Protein AF-A0A833EF39-F1 (afdb_monomer_lite)

Foldseek 3Di:
DDPPPPFDKDWDALVVLLVLLVVVLVVLVVLLVVLVVQLVPDDPVSVVVSVVSNVVSVVVNVVSVVVNVVCVVCVQQWTWIATPVRDIDIDGHGNPRVVVVVVVVVVVVVVVD

Sequence (113 aa):
MMMEHYEYYKIIEYEEFKKIIKERIETHKKLYNFYKELSENSNEATKKYAQEKMKEILELIAYDKFLLKEAELVKDEVIFLLDGTGAPGMIRTGKTLKKQIEEKIKENKKMYI

Secondary structure (DSSP, 8-state):
--------PEEE-HHHHHHHHHHHHHHHHHHHHHHHHHHHSS-HHHHHHHHHHHHHHHHHHHHHHHHHHHHHHHTTTEEEEE-TT--EEEEE-HHHHHHHHHHHHHHHHHTT-

Structure (mmCIF, N/CA/C/O backbone):
data_AF-A0A833EF39-F1
#
_entry.id   AF-A0A833EF39-F1
#
loop_
_atom_site.group_PDB
_atom_site.id
_atom_site.type_symbol
_atom_site.label_atom_id
_atom_site.label_alt_id
_atom_site.label_comp_id
_atom_site.label_asym_id
_atom_site.label_entity_id
_atom_site.label_seq_id
_atom_site.pdbx_PDB_ins_code
_atom_site.Cartn_x
_atom_site.Cartn_y
_atom_site.Cartn_z
_atom_site.occupancy
_atom_site.B_iso_or_equiv
_atom_site.auth_seq_id
_atom_site.auth_comp_id
_atom_site.auth_asym_id
_atom_site.auth_atom_id
_atom_site.pdbx_PDB_model_num
ATOM 1 N N . MET A 1 1 ? 19.977 -28.877 8.343 1.00 36.41 1 MET A N 1
ATOM 2 C CA . MET A 1 1 ? 19.797 -28.707 6.888 1.00 36.41 1 MET A CA 1
ATOM 3 C C . MET A 1 1 ? 19.217 -27.313 6.687 1.00 36.41 1 MET A C 1
ATOM 5 O O . MET A 1 1 ? 18.062 -27.102 7.029 1.00 36.41 1 MET A O 1
ATOM 9 N N . MET A 1 2 ? 20.056 -26.332 6.340 1.00 31.55 2 MET A N 1
ATOM 10 C CA . MET A 1 2 ? 19.640 -24.929 6.202 1.00 31.55 2 MET A CA 1
ATOM 11 C C . MET A 1 2 ? 18.939 -24.762 4.852 1.00 31.55 2 MET A C 1
ATOM 13 O O . MET A 1 2 ? 19.549 -25.028 3.823 1.00 31.55 2 MET A O 1
ATOM 17 N N . MET A 1 3 ? 17.659 -24.386 4.852 1.00 36.41 3 MET A N 1
ATOM 18 C CA . MET A 1 3 ? 16.966 -23.993 3.623 1.00 36.41 3 MET A CA 1
ATOM 19 C C . MET A 1 3 ? 17.479 -22.616 3.207 1.00 36.41 3 MET A C 1
ATOM 21 O O . MET A 1 3 ? 17.138 -21.620 3.843 1.00 36.41 3 MET A O 1
ATOM 25 N N . GLU A 1 4 ? 18.292 -22.564 2.155 1.00 40.81 4 GLU A N 1
ATOM 26 C CA . GLU A 1 4 ? 18.639 -21.329 1.452 1.00 40.81 4 GLU A CA 1
ATOM 27 C C . GLU A 1 4 ? 17.339 -20.637 1.006 1.00 40.81 4 GLU A C 1
ATOM 29 O O . GLU A 1 4 ? 16.654 -21.091 0.090 1.00 40.81 4 GLU A O 1
ATOM 34 N N . HIS A 1 5 ? 16.945 -19.570 1.704 1.00 41.25 5 HIS A N 1
ATOM 35 C CA . HIS A 1 5 ? 15.861 -18.695 1.270 1.00 41.25 5 HIS A CA 1
ATOM 36 C C . HIS A 1 5 ? 16.406 -17.845 0.125 1.00 41.25 5 HIS A C 1
ATOM 38 O O . HIS A 1 5 ? 16.915 -16.750 0.342 1.00 41.25 5 HIS A O 1
ATOM 44 N N . TYR A 1 6 ? 16.352 -18.364 -1.098 1.00 46.66 6 TYR A N 1
ATOM 45 C CA . TYR A 1 6 ? 16.485 -17.510 -2.271 1.00 46.66 6 TYR A CA 1
ATOM 46 C C . TYR A 1 6 ? 15.318 -16.517 -2.221 1.00 46.66 6 TYR A C 1
ATOM 48 O O . TYR A 1 6 ? 14.161 -16.897 -2.407 1.00 46.66 6 TYR A O 1
ATOM 56 N N . GLU A 1 7 ? 15.611 -15.258 -1.894 1.00 56.03 7 GLU A N 1
ATOM 57 C CA . GLU A 1 7 ? 14.671 -14.143 -2.001 1.00 56.03 7 GLU A CA 1
ATOM 58 C C . GLU A 1 7 ? 14.307 -13.967 -3.481 1.00 56.03 7 GLU A C 1
ATOM 60 O O . GLU A 1 7 ? 14.954 -13.238 -4.233 1.00 56.03 7 GLU A O 1
ATOM 65 N N . TYR A 1 8 ? 13.303 -14.711 -3.943 1.00 70.69 8 TYR A N 1
ATOM 66 C CA . TYR A 1 8 ? 12.832 -14.604 -5.314 1.00 70.69 8 TYR A CA 1
ATOM 67 C C . TYR A 1 8 ? 12.027 -13.318 -5.461 1.00 70.69 8 TYR A C 1
ATOM 69 O O . TYR A 1 8 ? 10.878 -13.235 -5.033 1.00 70.69 8 TYR A O 1
ATOM 77 N N . TYR A 1 9 ? 12.629 -12.323 -6.108 1.00 81.44 9 TYR A N 1
ATOM 78 C CA . TYR A 1 9 ? 11.890 -11.179 -6.618 1.00 81.44 9 TYR A CA 1
ATOM 79 C C . TYR A 1 9 ? 11.170 -11.574 -7.911 1.00 81.44 9 TYR A C 1
ATOM 81 O O . TYR A 1 9 ? 11.799 -11.992 -8.886 1.00 81.44 9 TYR A O 1
ATOM 89 N N . LYS A 1 10 ? 9.846 -11.422 -7.947 1.00 87.69 10 LYS A N 1
ATOM 90 C CA . LYS A 1 10 ? 9.042 -11.587 -9.163 1.00 87.69 10 LYS A CA 1
ATOM 91 C C . LYS A 1 10 ? 8.877 -10.232 -9.842 1.00 87.69 10 LYS A C 1
ATOM 93 O O . LYS A 1 10 ? 8.278 -9.335 -9.259 1.00 87.69 10 LYS A O 1
ATOM 98 N N . ILE A 1 11 ? 9.342 -10.100 -11.085 1.00 89.94 11 ILE A N 1
ATOM 99 C CA . ILE A 1 11 ? 9.027 -8.932 -11.921 1.00 89.94 11 ILE A CA 1
ATOM 100 C C . ILE A 1 11 ? 7.547 -8.971 -12.301 1.00 89.94 11 ILE A C 1
ATOM 102 O O . ILE A 1 11 ? 7.058 -9.986 -12.803 1.00 89.94 11 ILE A O 1
ATOM 106 N N . ILE A 1 12 ? 6.850 -7.866 -12.053 1.00 91.38 12 ILE A N 1
ATOM 107 C CA . ILE A 1 12 ? 5.424 -7.702 -12.329 1.00 91.38 12 ILE A CA 1
ATOM 108 C C . ILE A 1 12 ? 5.168 -6.467 -13.190 1.00 91.38 12 ILE A C 1
ATOM 110 O O . ILE A 1 12 ? 6.002 -5.570 -13.299 1.00 91.38 12 ILE A O 1
ATOM 114 N N . GLU A 1 13 ? 3.995 -6.428 -13.810 1.00 93.56 13 GLU A N 1
ATOM 115 C CA . GLU A 1 13 ? 3.555 -5.282 -14.603 1.00 93.56 13 GLU A CA 1
ATOM 116 C C . GLU A 1 13 ? 2.983 -4.173 -13.710 1.00 93.56 13 GLU A C 1
ATOM 118 O O . GLU A 1 13 ? 2.496 -4.428 -12.604 1.00 93.56 13 GLU A O 1
ATOM 123 N N . TYR A 1 14 ? 2.969 -2.936 -14.218 1.00 94.44 14 TYR A N 1
ATOM 124 C CA . TYR A 1 14 ? 2.431 -1.777 -13.491 1.00 94.44 14 TYR A CA 1
ATOM 125 C C . TYR A 1 14 ? 0.987 -1.991 -13.002 1.00 94.44 14 TYR A C 1
ATOM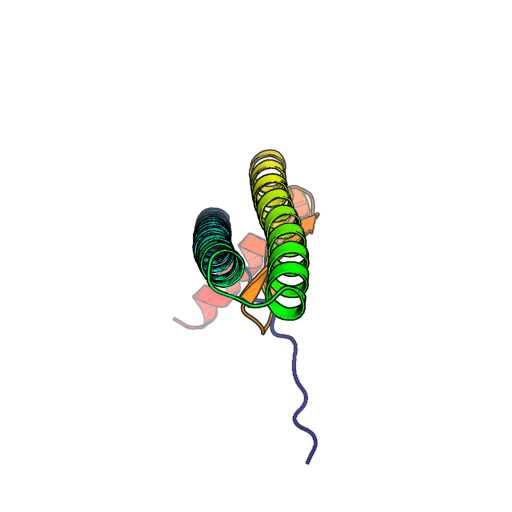 127 O O . TYR A 1 14 ? 0.656 -1.644 -11.870 1.00 94.44 14 TYR A O 1
ATOM 135 N N . GLU A 1 15 ? 0.120 -2.593 -13.822 1.00 96.25 15 GLU A N 1
ATOM 136 C CA . GLU A 1 15 ? -1.277 -2.835 -13.437 1.00 96.25 15 GLU A CA 1
ATOM 137 C C . GLU A 1 15 ? -1.413 -3.893 -12.326 1.00 96.25 15 GLU A C 1
ATOM 139 O O . GLU A 1 15 ? -2.264 -3.751 -11.445 1.00 96.25 15 GLU A O 1
ATOM 144 N N . GLU A 1 16 ? -0.543 -4.912 -12.300 1.00 95.25 16 GLU A N 1
ATOM 145 C CA . GLU A 1 16 ? -0.474 -5.885 -11.196 1.00 95.25 16 GLU A CA 1
ATOM 146 C C . GLU A 1 16 ? 0.013 -5.193 -9.915 1.00 95.25 16 GLU A C 1
ATOM 148 O O . GLU A 1 16 ? -0.616 -5.324 -8.865 1.00 95.25 16 GLU A O 1
ATOM 153 N N . PHE A 1 17 ? 1.051 -4.357 -10.014 1.00 96.44 17 PHE A N 1
ATOM 154 C CA . PHE A 1 17 ? 1.564 -3.565 -8.893 1.00 96.44 17 PHE A CA 1
ATOM 155 C C . PHE A 1 17 ? 0.481 -2.644 -8.310 1.00 96.44 17 PHE A C 1
ATOM 157 O O . PHE A 1 17 ? 0.224 -2.636 -7.104 1.00 96.44 17 PHE A O 1
ATOM 164 N N . LYS A 1 18 ? -0.220 -1.906 -9.177 1.00 97.69 18 LYS A N 1
ATOM 165 C CA . LYS A 1 18 ? -1.322 -1.007 -8.815 1.00 97.69 18 LYS A CA 1
ATOM 166 C C . LYS A 1 18 ? -2.463 -1.741 -8.124 1.00 97.69 18 LYS A C 1
ATOM 168 O O . LYS A 1 18 ? -3.027 -1.214 -7.163 1.00 97.69 18 LYS A O 1
ATOM 173 N N . LYS A 1 19 ? -2.817 -2.935 -8.604 1.00 97.44 19 LYS A N 1
ATOM 174 C CA . LYS A 1 19 ? -3.844 -3.778 -7.986 1.00 97.44 19 LYS A CA 1
ATOM 175 C C . LYS A 1 19 ? -3.439 -4.186 -6.567 1.00 97.44 19 LYS A C 1
ATOM 177 O O . LYS A 1 19 ? -4.214 -3.952 -5.643 1.00 97.44 19 LYS A O 1
ATOM 182 N N . ILE A 1 20 ? -2.220 -4.692 -6.388 1.00 96.50 20 ILE A N 1
ATOM 183 C CA . ILE A 1 20 ? -1.706 -5.149 -5.086 1.00 96.50 20 ILE A CA 1
ATOM 184 C C . ILE A 1 20 ? -1.688 -4.007 -4.066 1.00 96.50 20 ILE A C 1
ATOM 186 O O . ILE A 1 20 ? -2.180 -4.160 -2.950 1.00 96.50 20 ILE A O 1
ATOM 190 N N . ILE A 1 21 ? -1.202 -2.823 -4.451 1.00 97.12 21 ILE A N 1
ATOM 191 C CA . ILE A 1 21 ? -1.195 -1.654 -3.559 1.00 97.12 21 ILE A CA 1
ATOM 192 C C . ILE A 1 21 ? -2.619 -1.245 -3.152 1.00 97.12 21 ILE A C 1
ATOM 194 O O . ILE A 1 21 ? -2.864 -0.930 -1.988 1.00 97.12 21 ILE A O 1
ATOM 198 N N . LYS A 1 22 ? -3.588 -1.274 -4.077 1.00 97.75 22 LYS A N 1
ATOM 199 C CA . LYS A 1 22 ? -4.994 -0.967 -3.755 1.00 97.75 22 LYS A CA 1
ATOM 200 C C . LYS A 1 22 ? -5.600 -1.979 -2.781 1.00 97.75 22 LYS A C 1
ATOM 202 O O . LYS A 1 22 ? -6.295 -1.573 -1.851 1.00 97.75 22 LYS A O 1
ATOM 207 N N . GLU A 1 23 ? -5.330 -3.268 -2.973 1.00 97.12 23 GLU A N 1
ATOM 208 C CA . GLU A 1 23 ? -5.765 -4.332 -2.059 1.00 97.12 23 GLU A CA 1
ATOM 209 C C . GLU A 1 23 ? -5.124 -4.183 -0.671 1.00 97.12 23 GLU A C 1
ATOM 211 O O . GLU A 1 23 ? -5.802 -4.359 0.348 1.00 97.12 23 GLU A O 1
ATOM 216 N N . ARG A 1 24 ? -3.851 -3.767 -0.613 1.00 95.88 24 ARG A N 1
ATOM 217 C CA . ARG A 1 24 ? -3.141 -3.478 0.639 1.00 95.88 24 ARG A CA 1
ATOM 218 C C . ARG A 1 24 ? -3.762 -2.298 1.391 1.00 95.88 24 ARG A C 1
ATOM 220 O O . ARG A 1 24 ? -4.073 -2.437 2.571 1.00 95.88 24 ARG A O 1
ATOM 227 N N . ILE A 1 25 ? -4.064 -1.194 0.700 1.00 97.75 25 ILE A N 1
ATOM 228 C CA . ILE A 1 25 ? -4.780 -0.042 1.282 1.00 97.75 25 ILE A CA 1
ATOM 229 C C . ILE A 1 25 ? -6.127 -0.470 1.868 1.00 97.75 25 ILE A C 1
ATOM 231 O O . ILE A 1 25 ? -6.492 -0.043 2.963 1.00 97.75 25 ILE A O 1
ATOM 235 N N . GLU A 1 26 ? -6.886 -1.289 1.142 1.00 98.12 26 GLU A N 1
ATOM 236 C CA . GLU A 1 26 ? -8.192 -1.750 1.609 1.00 98.12 26 GLU A CA 1
ATOM 237 C C . GLU A 1 26 ? -8.071 -2.667 2.834 1.00 98.12 26 GLU A C 1
ATOM 239 O O . GLU A 1 26 ? -8.831 -2.537 3.792 1.00 98.12 26 GLU A O 1
ATOM 244 N N . THR A 1 27 ? -7.060 -3.532 2.857 1.00 97.50 27 THR A N 1
ATOM 245 C CA . THR A 1 27 ? -6.733 -4.363 4.024 1.00 97.50 27 THR A CA 1
ATOM 246 C C . THR A 1 27 ? -6.355 -3.508 5.232 1.00 97.50 27 THR A C 1
ATOM 248 O O . THR A 1 27 ? -6.887 -3.714 6.323 1.00 97.50 27 THR A O 1
ATOM 251 N N . HIS A 1 28 ? -5.516 -2.489 5.043 1.00 97.88 28 HIS A N 1
ATOM 252 C CA . HIS A 1 28 ? -5.163 -1.542 6.097 1.00 97.88 28 HIS A CA 1
ATOM 253 C C . HIS A 1 28 ? -6.387 -0.781 6.629 1.00 97.88 28 HIS A C 1
ATOM 255 O O . HIS A 1 28 ? -6.525 -0.626 7.839 1.00 97.88 28 HIS A O 1
ATOM 261 N N . LYS A 1 29 ? -7.332 -0.367 5.775 1.00 98.31 29 LYS A N 1
ATOM 262 C CA . LYS A 1 29 ? -8.592 0.254 6.233 1.00 98.31 29 LYS A CA 1
ATOM 263 C C . LYS A 1 29 ? -9.444 -0.691 7.080 1.00 98.31 29 LYS A C 1
ATOM 265 O O . LYS A 1 29 ? -9.991 -0.265 8.094 1.00 98.31 29 LYS A O 1
ATOM 270 N N . LYS A 1 30 ? -9.551 -1.966 6.693 1.00 98.44 30 LYS A N 1
ATOM 271 C CA . LYS A 1 30 ? -10.256 -2.979 7.496 1.00 98.44 30 LYS A CA 1
ATOM 272 C C . LYS A 1 30 ? -9.592 -3.160 8.859 1.00 98.44 30 LYS A C 1
ATOM 274 O O . LYS A 1 30 ? -10.284 -3.174 9.872 1.00 98.44 30 LYS A O 1
ATOM 279 N N . LEU A 1 31 ? -8.261 -3.224 8.889 1.00 98.12 31 LEU A N 1
ATOM 280 C CA . LEU A 1 31 ? -7.497 -3.335 10.129 1.00 98.12 31 LEU A CA 1
ATOM 281 C C . LEU A 1 31 ? -7.667 -2.093 11.020 1.00 98.12 31 LEU A C 1
ATOM 283 O O . LEU A 1 31 ? -7.846 -2.223 12.226 1.00 98.12 31 LE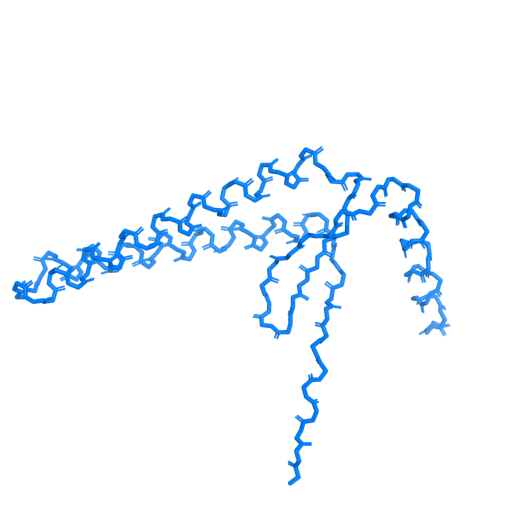U A O 1
ATOM 287 N N . TYR A 1 32 ? -7.684 -0.895 10.430 1.00 98.38 32 TYR A N 1
ATOM 288 C CA . TYR A 1 32 ? -7.982 0.344 11.150 1.00 98.38 32 TYR A CA 1
ATOM 289 C C . TYR A 1 32 ? -9.364 0.293 11.811 1.00 98.38 32 TYR A C 1
ATOM 291 O O . TYR A 1 32 ? -9.483 0.617 12.989 1.00 98.38 32 TYR A O 1
ATOM 299 N N . ASN A 1 33 ? -10.397 -0.137 11.077 1.00 98.12 33 ASN A N 1
ATOM 300 C CA . ASN A 1 33 ? -11.754 -0.248 11.618 1.00 98.12 33 ASN A CA 1
ATOM 301 C C . ASN A 1 33 ? -11.834 -1.275 12.752 1.00 98.12 33 ASN A C 1
ATOM 303 O O . ASN A 1 33 ? -12.441 -0.984 13.776 1.00 98.12 33 ASN A O 1
ATOM 307 N N . PHE A 1 34 ? -11.152 -2.415 12.618 1.00 97.50 34 PHE A N 1
ATOM 308 C CA . PHE A 1 34 ? -11.040 -3.394 13.699 1.00 97.50 34 PHE A CA 1
ATOM 309 C C . PHE A 1 34 ? -10.449 -2.772 14.975 1.00 97.50 34 PHE A C 1
ATOM 311 O O . PHE A 1 34 ? -11.029 -2.896 16.052 1.00 97.50 34 PHE A O 1
ATOM 318 N N . TYR A 1 35 ? -9.326 -2.052 14.871 1.00 97.62 35 TYR A N 1
ATOM 319 C CA . TYR A 1 35 ? -8.738 -1.394 16.042 1.00 97.62 35 TYR A CA 1
ATOM 320 C C . TYR A 1 35 ? -9.599 -0.245 16.571 1.00 97.62 35 TYR A C 1
ATOM 322 O O . TYR A 1 35 ? -9.637 -0.018 17.779 1.00 97.62 35 TYR A O 1
ATOM 330 N N . LYS A 1 36 ? -10.336 0.449 15.701 1.00 97.19 36 LYS A N 1
ATOM 331 C CA . LYS A 1 36 ? -11.301 1.464 16.119 1.00 97.19 36 LYS A CA 1
ATOM 332 C C . LYS A 1 36 ? -12.397 0.849 16.993 1.00 97.19 36 LYS A C 1
ATOM 334 O O . LYS A 1 36 ? -12.590 1.315 18.113 1.00 97.19 36 LYS A O 1
ATOM 339 N N . GLU A 1 37 ? -13.037 -0.223 16.531 1.00 96.25 37 GLU A N 1
ATOM 340 C CA . GLU A 1 37 ? -14.061 -0.958 17.288 1.00 96.25 37 GLU A CA 1
ATOM 341 C C . GLU A 1 37 ? -13.497 -1.525 18.600 1.00 96.25 37 GLU A C 1
ATOM 343 O O . GLU A 1 37 ? -14.139 -1.440 19.649 1.00 96.25 37 GLU A O 1
ATOM 348 N N . LEU A 1 38 ? -12.261 -2.039 18.574 1.00 94.69 38 LEU A N 1
ATOM 349 C CA . LEU A 1 38 ? -11.563 -2.503 19.772 1.00 94.69 38 LEU A CA 1
ATOM 350 C C . LEU A 1 38 ? -11.358 -1.367 20.787 1.00 94.69 38 LEU A C 1
ATOM 352 O O . LEU A 1 38 ? -11.532 -1.579 21.987 1.00 94.69 38 LEU A O 1
ATOM 356 N N . SER A 1 39 ? -11.019 -0.159 20.325 1.00 94.62 39 SER A N 1
ATOM 357 C CA . SER A 1 39 ? -10.790 1.005 21.193 1.00 94.62 39 SER A CA 1
ATOM 358 C C . SER A 1 39 ? -12.062 1.512 21.879 1.00 94.62 39 SER A C 1
ATOM 360 O O . SER A 1 39 ? -11.989 2.027 22.994 1.00 94.62 39 SER A O 1
ATOM 362 N N . GLU A 1 40 ? -13.218 1.348 21.233 1.00 90.62 40 GLU A N 1
ATOM 363 C CA . GLU A 1 40 ? -14.516 1.804 21.738 1.00 90.62 40 GLU A CA 1
ATOM 364 C C . GLU A 1 40 ? -15.081 0.868 22.824 1.00 90.62 40 GLU A C 1
ATOM 366 O O . GLU A 1 40 ? -15.836 1.319 23.680 1.00 90.62 40 GLU A O 1
ATOM 371 N N . ASN A 1 41 ? -14.672 -0.409 22.842 1.00 84.25 41 ASN A N 1
ATOM 372 C CA . ASN A 1 41 ? -15.268 -1.450 23.693 1.00 84.25 41 ASN A CA 1
ATOM 373 C C . ASN A 1 41 ? -14.344 -2.002 24.793 1.00 84.25 41 ASN A C 1
ATOM 375 O O . ASN A 1 41 ? -14.648 -3.039 25.384 1.00 84.25 41 ASN A O 1
ATOM 379 N N . SER A 1 42 ? -13.211 -1.350 25.070 1.00 88.88 42 SER A N 1
ATOM 380 C CA . SER A 1 42 ? -12.175 -1.937 25.928 1.00 88.88 42 SER A CA 1
ATOM 381 C C . SER A 1 42 ? -11.714 -1.048 27.083 1.00 88.88 42 SER A C 1
ATOM 383 O O . SER A 1 42 ? -11.961 0.154 27.133 1.00 88.88 42 SER A O 1
ATOM 385 N N . ASN A 1 43 ? -11.000 -1.670 28.028 1.00 94.12 43 ASN A N 1
ATOM 386 C CA . ASN A 1 43 ? -10.316 -0.974 29.116 1.00 94.12 43 ASN A CA 1
ATOM 387 C C . ASN A 1 43 ? -9.231 -0.008 28.596 1.00 94.12 43 ASN A C 1
ATOM 389 O O . ASN A 1 43 ? -8.782 -0.100 27.452 1.00 94.12 43 ASN A O 1
ATOM 393 N N . GLU A 1 44 ? -8.768 0.891 29.466 1.00 93.69 44 GLU A N 1
ATOM 394 C CA . GLU A 1 44 ? -7.838 1.968 29.094 1.00 93.69 44 GLU A CA 1
ATOM 395 C C . GLU A 1 44 ? -6.521 1.456 28.481 1.00 93.69 44 GLU A C 1
ATOM 397 O O . GLU A 1 44 ? -6.020 2.029 27.515 1.00 93.69 44 GLU A O 1
ATOM 402 N N . ALA A 1 45 ? -5.983 0.336 28.979 1.00 94.38 45 ALA A N 1
ATOM 403 C CA . ALA A 1 45 ? -4.759 -0.257 28.435 1.00 94.38 45 ALA A CA 1
ATOM 404 C C . ALA A 1 45 ? -4.944 -0.725 26.981 1.00 94.38 45 ALA A C 1
ATOM 406 O O . ALA A 1 45 ? -4.117 -0.443 26.113 1.00 94.38 45 ALA A O 1
ATOM 407 N N . THR A 1 46 ? -6.062 -1.394 26.702 1.00 94.50 46 THR A N 1
ATOM 408 C CA . THR A 1 46 ? -6.401 -1.884 25.359 1.00 94.50 46 THR A CA 1
ATOM 409 C C . THR A 1 46 ? -6.732 -0.730 24.419 1.00 94.50 46 THR A C 1
ATOM 411 O O . THR A 1 46 ? -6.312 -0.735 23.265 1.00 94.50 46 THR A O 1
ATOM 414 N N . LYS A 1 47 ? -7.431 0.295 24.918 1.00 95.56 47 LYS A N 1
ATOM 415 C CA . LYS A 1 47 ? -7.730 1.515 24.166 1.00 95.56 47 LYS A CA 1
ATOM 416 C C . LYS A 1 47 ? -6.453 2.217 23.711 1.00 95.56 47 LYS A C 1
ATOM 418 O O . LYS A 1 47 ? -6.342 2.555 22.535 1.00 95.56 47 LYS A O 1
ATOM 423 N N . LYS A 1 48 ? -5.473 2.384 24.605 1.00 96.19 48 LYS A N 1
ATOM 424 C CA . LYS A 1 48 ? -4.181 2.997 24.266 1.00 96.19 48 LYS A CA 1
ATOM 425 C C . LYS A 1 48 ? -3.435 2.193 23.198 1.00 96.19 48 LYS A C 1
ATOM 427 O O . LYS A 1 48 ? -2.992 2.767 22.207 1.00 96.19 48 LYS A O 1
ATOM 432 N N . TYR A 1 49 ? -3.366 0.871 23.356 1.00 96.75 49 TYR A N 1
ATOM 433 C CA . TYR A 1 49 ? -2.754 -0.010 22.358 1.00 96.75 49 TYR A CA 1
ATOM 434 C C . TYR A 1 49 ? -3.444 0.097 20.989 1.00 96.75 49 TYR A C 1
ATOM 436 O O . TYR A 1 49 ? -2.785 0.257 19.963 1.00 96.75 49 TYR A O 1
ATOM 444 N N . ALA A 1 50 ? -4.778 0.064 20.963 1.00 96.88 50 ALA A N 1
ATOM 445 C CA . ALA A 1 50 ? -5.547 0.190 19.732 1.00 96.88 50 ALA A CA 1
ATOM 446 C C . ALA A 1 50 ? -5.303 1.541 19.035 1.00 96.88 50 ALA A C 1
ATOM 448 O O . ALA A 1 50 ? -5.132 1.578 17.819 1.00 96.88 50 ALA A O 1
ATOM 449 N N . GLN A 1 51 ? -5.209 2.640 19.792 1.00 96.44 51 GLN A N 1
ATOM 450 C CA . GLN A 1 51 ? -4.887 3.965 19.252 1.00 96.44 51 GLN A CA 1
ATOM 451 C C . GLN A 1 51 ? -3.478 4.032 18.643 1.00 96.44 51 GLN A C 1
ATOM 453 O O . GLN A 1 51 ? -3.309 4.604 17.564 1.00 96.44 51 GLN A O 1
ATOM 458 N N . GLU A 1 52 ? -2.479 3.427 19.292 1.00 97.44 52 GLU A N 1
ATOM 459 C CA . GLU A 1 52 ? -1.120 3.316 18.746 1.00 97.44 52 GLU A CA 1
ATOM 460 C C . GLU A 1 52 ? -1.127 2.535 17.423 1.00 97.44 52 GLU A C 1
ATOM 462 O O . GLU A 1 52 ? -0.598 3.016 16.418 1.00 97.44 52 GLU A O 1
ATOM 467 N N . LYS A 1 53 ? -1.835 1.398 17.368 1.00 98.12 53 LYS A N 1
ATOM 468 C CA . LYS A 1 53 ? -1.985 0.614 16.131 1.00 98.12 53 LYS A CA 1
ATOM 469 C C . LYS A 1 53 ? -2.726 1.352 15.028 1.00 98.12 53 LYS A C 1
ATOM 471 O O . LYS A 1 53 ? -2.302 1.307 13.876 1.00 98.12 53 LYS A O 1
ATOM 476 N N . MET A 1 54 ? -3.778 2.096 15.351 1.00 98.12 54 MET A N 1
ATOM 477 C CA . MET A 1 54 ? -4.468 2.938 14.373 1.00 98.12 54 MET A CA 1
ATOM 478 C C . MET A 1 54 ? -3.53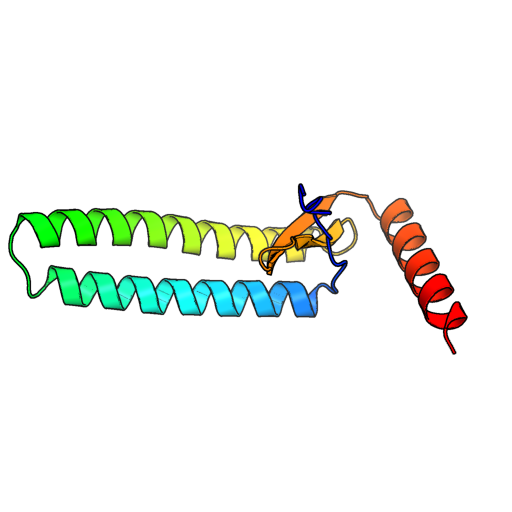6 3.987 13.754 1.00 98.12 54 MET A C 1
ATOM 480 O O . MET A 1 54 ? -3.633 4.237 12.553 1.00 98.12 54 MET A O 1
ATOM 484 N N . LYS A 1 55 ? -2.621 4.578 14.535 1.00 97.94 55 LYS A N 1
ATOM 485 C CA . LYS A 1 55 ? -1.633 5.536 14.019 1.00 97.94 55 LYS A CA 1
ATOM 486 C C . LYS A 1 55 ? -0.646 4.871 13.055 1.00 97.94 55 LYS A C 1
ATOM 488 O O . LYS A 1 55 ? -0.475 5.376 11.949 1.00 97.94 55 LYS A O 1
ATOM 493 N N . GLU A 1 56 ? -0.071 3.728 13.433 1.00 98.25 56 GLU A N 1
ATOM 494 C CA . GLU A 1 56 ? 0.822 2.943 12.560 1.00 98.25 56 GLU A CA 1
ATOM 495 C C . GLU A 1 56 ? 0.133 2.601 11.223 1.00 98.25 56 GLU A C 1
ATOM 497 O O . GLU A 1 56 ? 0.703 2.756 10.145 1.00 98.25 56 GLU A O 1
ATOM 502 N N . ILE A 1 57 ? -1.140 2.203 11.270 1.00 98.56 57 ILE A N 1
ATOM 503 C CA . ILE A 1 57 ? -1.913 1.858 10.070 1.00 98.56 57 ILE A CA 1
ATOM 504 C C . ILE A 1 57 ? -2.157 3.075 9.172 1.00 98.56 57 ILE A C 1
ATOM 506 O O . ILE A 1 57 ? -2.113 2.957 7.947 1.00 98.56 57 ILE A O 1
ATOM 510 N N . LEU A 1 58 ? -2.407 4.255 9.747 1.00 98.06 58 LEU A N 1
ATOM 511 C CA . LEU A 1 58 ? -2.551 5.482 8.962 1.00 98.06 58 LEU A CA 1
ATOM 512 C C . LEU A 1 58 ? -1.251 5.844 8.233 1.00 98.06 58 LEU A C 1
ATOM 514 O O . LEU A 1 58 ? -1.312 6.273 7.078 1.00 98.06 58 LEU A O 1
ATOM 518 N N . GLU A 1 59 ? -0.097 5.632 8.868 1.00 98.31 59 GLU A N 1
ATOM 519 C CA . GLU A 1 59 ? 1.216 5.812 8.240 1.00 98.31 59 GLU A CA 1
ATOM 520 C C . GLU A 1 59 ? 1.410 4.831 7.071 1.00 98.31 59 GLU A C 1
ATOM 522 O O . GLU A 1 59 ? 1.803 5.250 5.980 1.00 98.31 59 GLU A O 1
ATOM 527 N N . LEU A 1 60 ? 1.024 3.561 7.236 1.00 97.25 60 LEU A N 1
ATOM 528 C CA . LEU A 1 60 ? 1.061 2.560 6.161 1.00 97.25 60 LEU A CA 1
ATOM 529 C C . LEU A 1 60 ? 0.142 2.924 4.982 1.00 97.25 60 LEU A C 1
ATOM 531 O O . LEU A 1 60 ? 0.553 2.855 3.825 1.00 97.25 60 LEU A O 1
ATOM 535 N N . ILE A 1 61 ? -1.087 3.381 5.247 1.00 97.94 61 ILE A N 1
ATOM 536 C CA . ILE A 1 61 ? -2.014 3.838 4.195 1.00 97.94 61 ILE A CA 1
ATOM 537 C C . ILE A 1 61 ? -1.444 5.051 3.452 1.00 97.94 61 ILE A C 1
ATOM 539 O O . ILE A 1 61 ? -1.597 5.163 2.232 1.00 97.94 61 ILE A O 1
ATOM 543 N N . ALA A 1 62 ? -0.827 5.990 4.173 1.00 98.00 62 ALA A N 1
ATOM 544 C CA . ALA A 1 62 ? -0.197 7.155 3.567 1.00 98.00 62 ALA A CA 1
ATOM 545 C C . ALA A 1 62 ? 0.978 6.743 2.670 1.00 98.00 62 ALA A C 1
ATOM 547 O O . ALA A 1 62 ? 1.066 7.218 1.535 1.00 98.00 62 ALA A O 1
ATOM 548 N N . TYR A 1 63 ? 1.813 5.815 3.140 1.00 96.38 63 TYR A N 1
ATOM 549 C CA . TYR A 1 63 ? 2.906 5.239 2.366 1.00 96.38 63 TYR A CA 1
ATOM 550 C C . TYR A 1 63 ? 2.405 4.543 1.093 1.00 96.38 63 TYR A C 1
ATOM 552 O O . TYR A 1 63 ? 2.910 4.823 0.011 1.00 96.38 63 TYR A O 1
ATOM 560 N N . ASP A 1 64 ? 1.357 3.724 1.175 1.00 96.50 64 ASP A N 1
ATOM 561 C CA . ASP A 1 64 ? 0.782 3.037 0.011 1.00 96.50 64 ASP A CA 1
ATOM 562 C C . ASP A 1 64 ? 0.260 4.010 -1.052 1.00 96.50 64 ASP A C 1
ATOM 564 O O . ASP A 1 64 ? 0.473 3.828 -2.253 1.00 96.50 64 ASP A O 1
ATOM 568 N N . LYS A 1 65 ? -0.416 5.079 -0.616 1.00 97.31 65 LYS A N 1
ATOM 569 C CA . LYS A 1 65 ? -0.893 6.139 -1.513 1.00 97.31 65 LYS A CA 1
ATOM 570 C C . LYS A 1 65 ? 0.266 6.893 -2.156 1.00 97.31 65 LYS A C 1
ATOM 572 O O . LYS A 1 65 ? 0.193 7.212 -3.344 1.00 97.31 65 LYS A O 1
ATOM 577 N N . PHE A 1 66 ? 1.307 7.191 -1.380 1.00 96.38 66 PHE A N 1
ATOM 578 C CA . PHE A 1 66 ? 2.522 7.817 -1.885 1.00 96.38 66 PHE A CA 1
ATOM 579 C C . PHE A 1 66 ? 3.191 6.929 -2.936 1.00 96.38 66 PHE A C 1
ATOM 581 O O . PHE A 1 66 ? 3.433 7.389 -4.048 1.00 96.38 66 PHE A O 1
ATOM 588 N N . LEU A 1 67 ? 3.389 5.650 -2.620 1.00 94.81 67 LEU A N 1
ATOM 589 C CA . LEU A 1 67 ? 4.017 4.671 -3.495 1.00 94.81 67 LEU A CA 1
ATOM 590 C C . LEU A 1 67 ? 3.248 4.524 -4.814 1.00 94.81 67 LEU A C 1
ATOM 592 O O . LEU A 1 67 ? 3.857 4.501 -5.878 1.00 94.81 67 LEU A O 1
ATOM 596 N N . LEU A 1 68 ? 1.911 4.512 -4.773 1.00 96.38 68 LEU A N 1
ATOM 597 C CA . LEU A 1 68 ? 1.091 4.474 -5.985 1.00 96.38 68 LEU A CA 1
ATOM 598 C C . LEU A 1 68 ? 1.239 5.741 -6.842 1.00 96.38 68 LEU A C 1
ATOM 600 O O . LEU A 1 68 ? 1.278 5.656 -8.071 1.00 96.38 68 LEU A O 1
ATOM 604 N N . LYS A 1 69 ? 1.313 6.915 -6.205 1.00 96.75 69 LYS A N 1
ATOM 605 C CA . LYS A 1 69 ? 1.520 8.189 -6.902 1.00 96.75 69 LYS A CA 1
ATOM 606 C C . LYS A 1 69 ? 2.909 8.253 -7.531 1.00 96.75 69 LYS A C 1
ATOM 608 O O . LYS A 1 69 ? 3.026 8.690 -8.671 1.00 96.75 69 LYS A O 1
ATOM 613 N N . GLU A 1 70 ? 3.941 7.819 -6.812 1.00 96.12 70 GLU A N 1
ATOM 614 C CA . GLU A 1 70 ? 5.295 7.743 -7.355 1.00 96.12 70 GLU A CA 1
ATOM 615 C C . GLU A 1 70 ? 5.341 6.770 -8.536 1.00 96.12 70 GLU A C 1
ATOM 617 O O . GLU A 1 70 ? 5.787 7.157 -9.611 1.00 96.12 70 GLU A O 1
ATOM 622 N N . ALA A 1 71 ? 4.790 5.563 -8.377 1.00 96.38 71 ALA A N 1
ATOM 623 C CA . ALA A 1 71 ? 4.736 4.545 -9.421 1.00 96.38 71 ALA A CA 1
ATOM 624 C C . ALA A 1 71 ? 4.143 5.066 -10.737 1.00 96.38 71 ALA A C 1
ATOM 626 O O . ALA A 1 71 ? 4.697 4.796 -11.794 1.00 96.38 71 ALA A O 1
ATOM 627 N N . GLU A 1 72 ? 3.051 5.837 -10.691 1.00 96.62 72 GLU A N 1
ATOM 628 C CA . GLU A 1 72 ? 2.445 6.431 -11.893 1.00 96.62 72 GLU A CA 1
ATOM 629 C C . GLU A 1 72 ? 3.378 7.446 -12.578 1.00 96.62 72 GLU A C 1
ATOM 631 O O . GLU A 1 72 ? 3.444 7.485 -13.804 1.00 96.62 72 GLU A O 1
ATOM 636 N N . LEU A 1 73 ? 4.127 8.239 -11.803 1.00 96.38 73 LEU A N 1
ATOM 637 C CA . LEU A 1 73 ? 5.052 9.250 -12.328 1.00 96.38 73 LEU A CA 1
ATOM 638 C C . LEU A 1 73 ? 6.287 8.632 -12.989 1.00 96.38 73 LEU A C 1
ATOM 640 O O . LEU A 1 73 ? 6.793 9.183 -13.964 1.00 96.38 73 LEU A O 1
ATOM 644 N N . VAL A 1 74 ? 6.782 7.513 -12.455 1.00 95.62 74 VAL A N 1
ATOM 645 C CA . VAL A 1 74 ? 8.042 6.893 -12.899 1.00 95.62 74 VAL A CA 1
ATOM 646 C C . VAL A 1 74 ? 7.853 5.558 -13.612 1.00 95.62 74 VAL A C 1
ATOM 648 O O . VAL A 1 74 ? 8.838 4.865 -13.855 1.00 95.62 74 VAL A O 1
ATOM 651 N N . LYS A 1 75 ? 6.620 5.179 -13.979 1.00 94.88 75 LYS A N 1
ATOM 652 C CA . LYS A 1 75 ? 6.304 3.853 -14.544 1.00 94.88 75 LYS A CA 1
ATOM 653 C C . LYS A 1 75 ? 7.152 3.464 -15.749 1.00 94.88 75 LYS A C 1
ATOM 655 O O . LYS A 1 75 ? 7.418 2.282 -15.936 1.00 94.88 75 LYS A O 1
ATOM 660 N N . ASP A 1 76 ? 7.615 4.429 -16.539 1.00 93.69 76 ASP A N 1
ATOM 661 C CA . ASP A 1 76 ? 8.446 4.194 -17.727 1.00 93.69 76 ASP A CA 1
ATOM 662 C C . ASP A 1 76 ? 9.943 4.033 -17.414 1.00 93.69 76 ASP A C 1
ATOM 664 O O . ASP A 1 76 ? 10.734 3.723 -18.302 1.00 93.69 76 ASP A O 1
ATOM 668 N N . GLU A 1 77 ? 10.342 4.224 -16.158 1.00 95.31 77 GLU A N 1
ATOM 669 C CA . GLU A 1 77 ? 11.738 4.255 -15.703 1.0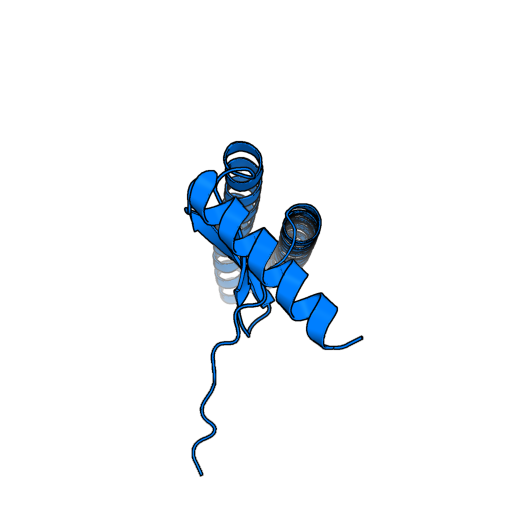0 95.31 77 GLU A CA 1
ATOM 670 C C . GLU A 1 77 ? 12.019 3.276 -14.559 1.00 95.31 77 GLU A C 1
ATOM 672 O O . GLU A 1 77 ? 13.130 3.251 -14.017 1.00 95.31 77 GLU A O 1
ATOM 677 N N . VAL A 1 78 ? 11.029 2.465 -14.185 1.00 95.56 78 VAL A N 1
ATOM 678 C CA . VAL A 1 78 ? 11.141 1.476 -13.113 1.00 95.56 78 VAL A CA 1
ATOM 679 C C . VAL A 1 78 ? 10.777 0.076 -13.579 1.00 95.56 78 VAL A C 1
ATOM 681 O O . VAL A 1 78 ? 9.982 -0.112 -14.499 1.00 95.56 78 VAL A O 1
ATOM 684 N N . ILE A 1 79 ? 11.351 -0.904 -12.887 1.00 94.88 79 ILE A N 1
ATOM 685 C CA . ILE A 1 79 ? 10.870 -2.282 -12.868 1.00 94.88 79 ILE A CA 1
ATOM 686 C C . ILE A 1 79 ? 10.093 -2.480 -11.569 1.00 94.88 79 ILE A C 1
ATOM 688 O O . ILE A 1 79 ? 10.583 -2.123 -10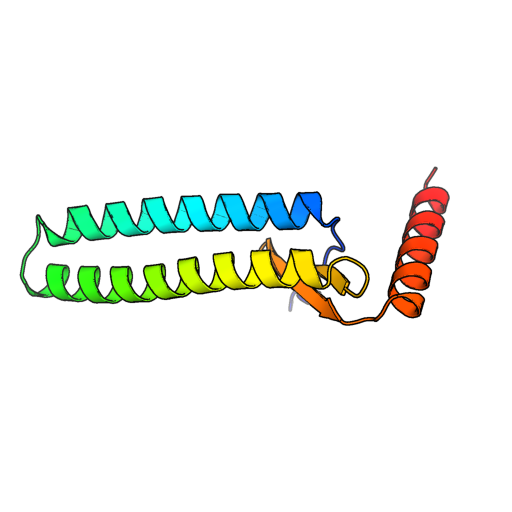.494 1.00 94.88 79 ILE A O 1
ATOM 692 N N . PHE A 1 80 ? 8.891 -3.040 -11.675 1.00 94.75 80 PHE A N 1
ATOM 693 C CA . PHE A 1 80 ? 8.061 -3.385 -10.525 1.00 94.75 80 PHE A CA 1
ATOM 694 C C . PHE A 1 80 ? 8.344 -4.819 -10.096 1.00 94.75 80 PHE A C 1
ATOM 696 O O . PHE A 1 80 ? 8.491 -5.709 -10.935 1.00 94.75 80 PHE A O 1
ATOM 703 N N . LEU A 1 81 ? 8.422 -5.034 -8.787 1.00 92.88 81 LEU A N 1
ATOM 704 C CA . LEU A 1 81 ? 8.798 -6.310 -8.191 1.00 92.88 81 LEU A CA 1
ATOM 705 C C . LEU A 1 81 ? 7.836 -6.694 -7.067 1.00 92.88 81 LEU A C 1
ATOM 707 O O . LEU A 1 81 ? 7.268 -5.823 -6.411 1.00 92.88 81 LEU A O 1
ATOM 711 N N . LEU A 1 82 ? 7.722 -7.993 -6.810 1.00 90.88 82 LEU A N 1
ATOM 712 C CA . LEU A 1 82 ? 7.246 -8.549 -5.545 1.00 90.88 82 LEU A CA 1
ATOM 713 C C . LEU A 1 82 ? 8.380 -9.324 -4.900 1.00 90.88 82 LEU A C 1
ATOM 715 O O . LEU A 1 82 ? 9.014 -10.122 -5.587 1.00 90.88 82 LEU A O 1
ATOM 719 N N . ASP A 1 83 ? 8.622 -9.105 -3.615 1.00 87.50 83 ASP A N 1
ATOM 720 C CA . ASP A 1 83 ? 9.528 -9.960 -2.851 1.00 87.50 83 ASP A CA 1
ATOM 721 C C . ASP A 1 83 ? 8.878 -11.317 -2.506 1.00 87.50 83 ASP A C 1
ATOM 723 O O . ASP A 1 83 ? 7.705 -11.572 -2.803 1.00 87.50 83 ASP A O 1
ATOM 727 N N . GLY A 1 84 ? 9.637 -12.190 -1.839 1.00 81.62 84 GLY A N 1
ATOM 728 C CA . GLY A 1 84 ? 9.160 -13.511 -1.412 1.00 81.62 84 GLY A CA 1
ATOM 729 C C . GLY A 1 84 ? 8.008 -13.486 -0.397 1.00 81.62 84 GLY A C 1
ATOM 730 O O . GLY A 1 84 ? 7.376 -14.516 -0.174 1.00 81.62 84 GLY A O 1
ATOM 731 N N . THR A 1 85 ? 7.707 -12.329 0.200 1.00 85.12 85 THR A N 1
ATOM 732 C CA . THR A 1 85 ? 6.564 -12.121 1.105 1.00 85.12 85 THR A CA 1
ATOM 733 C C . THR A 1 85 ? 5.334 -11.562 0.383 1.00 85.12 85 THR A C 1
ATOM 735 O O . THR A 1 85 ? 4.258 -11.463 0.973 1.00 85.12 85 THR A O 1
ATOM 738 N N . GLY A 1 86 ? 5.471 -11.215 -0.902 1.00 83.88 86 GLY A N 1
ATOM 739 C CA . GLY A 1 86 ? 4.446 -10.534 -1.685 1.00 83.88 86 GLY A CA 1
ATOM 740 C C . GLY A 1 86 ? 4.436 -9.016 -1.493 1.00 83.88 86 GLY A C 1
ATOM 741 O O . GLY A 1 86 ? 3.479 -8.364 -1.915 1.00 83.88 86 GLY A O 1
ATOM 742 N N . ALA A 1 87 ? 5.468 -8.431 -0.876 1.00 87.38 87 ALA A N 1
ATOM 743 C CA . ALA A 1 87 ? 5.564 -6.989 -0.725 1.00 87.38 87 ALA A CA 1
ATOM 744 C C . ALA A 1 87 ? 5.963 -6.335 -2.065 1.00 87.38 87 ALA A C 1
ATOM 746 O O . ALA A 1 87 ? 6.990 -6.689 -2.652 1.00 87.38 87 ALA A O 1
ATOM 747 N N . PRO A 1 88 ? 5.166 -5.378 -2.573 1.00 92.12 88 PRO A N 1
ATOM 748 C CA . PRO A 1 88 ? 5.473 -4.650 -3.797 1.00 92.12 88 PRO A CA 1
ATOM 749 C C . PRO A 1 88 ? 6.633 -3.669 -3.610 1.00 92.12 88 PRO A C 1
ATOM 751 O O . PRO A 1 88 ? 6.644 -2.873 -2.669 1.00 92.12 88 PRO A O 1
ATOM 754 N N . GLY A 1 89 ? 7.562 -3.684 -4.564 1.00 92.00 89 GLY A N 1
ATOM 755 C CA . GLY A 1 89 ? 8.714 -2.792 -4.648 1.00 92.00 89 GLY A CA 1
ATOM 756 C C . GLY A 1 89 ? 8.933 -2.247 -6.061 1.00 92.00 89 GLY A C 1
ATOM 757 O O . GLY A 1 89 ? 8.342 -2.716 -7.036 1.00 92.00 89 GLY A O 1
ATOM 758 N N . MET A 1 90 ? 9.789 -1.231 -6.169 1.00 94.19 90 MET A N 1
ATOM 759 C CA . MET A 1 90 ? 10.167 -0.607 -7.440 1.00 94.19 90 MET A CA 1
ATOM 760 C C . MET A 1 90 ? 11.672 -0.370 -7.472 1.00 94.19 90 MET A C 1
ATOM 762 O O . MET A 1 90 ? 12.236 0.134 -6.502 1.00 94.19 90 MET A O 1
ATOM 766 N N . ILE A 1 91 ? 12.311 -0.665 -8.602 1.00 92.38 91 ILE A N 1
ATOM 767 C CA . ILE A 1 91 ? 13.721 -0.334 -8.839 1.00 92.38 91 ILE A CA 1
ATOM 768 C C . ILE A 1 91 ? 13.806 0.668 -9.981 1.00 92.38 91 ILE A C 1
ATOM 770 O O . ILE A 1 91 ? 13.345 0.386 -11.089 1.00 92.38 91 ILE A O 1
ATOM 774 N N . ARG A 1 92 ? 14.431 1.827 -9.731 1.00 93.62 92 ARG A N 1
ATOM 775 C CA . ARG A 1 92 ? 14.752 2.791 -10.791 1.00 93.62 92 ARG A CA 1
ATOM 776 C C . ARG A 1 92 ? 15.852 2.238 -11.683 1.00 93.62 92 ARG A C 1
ATOM 778 O O . ARG A 1 92 ? 16.939 1.913 -11.221 1.00 93.62 92 ARG A O 1
ATOM 785 N N . THR A 1 93 ? 15.549 2.156 -12.969 1.00 91.56 93 THR A N 1
ATOM 786 C CA . THR A 1 93 ? 16.442 1.625 -14.005 1.00 91.56 93 THR A CA 1
ATOM 787 C C . THR A 1 93 ? 16.653 2.625 -15.142 1.00 91.56 93 THR A C 1
ATOM 789 O O . THR A 1 93 ? 17.658 2.554 -15.845 1.00 91.56 93 THR A O 1
ATOM 792 N N . GLY A 1 94 ? 15.741 3.587 -15.312 1.00 94.00 94 GLY A N 1
ATOM 793 C CA . GLY A 1 94 ? 15.694 4.441 -16.4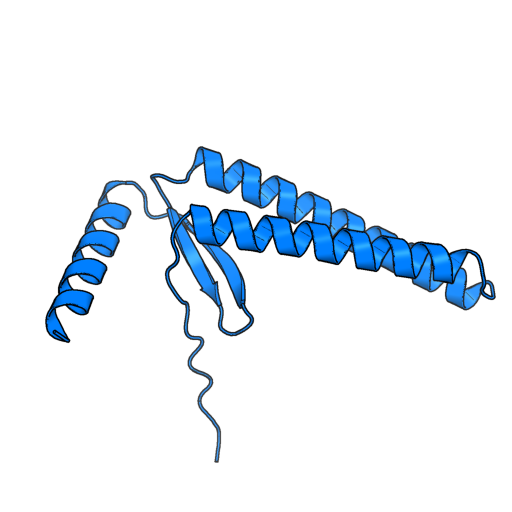95 1.00 94.00 94 GLY A CA 1
ATOM 794 C C . GLY A 1 94 ? 15.148 3.693 -17.716 1.00 94.00 94 GLY A C 1
ATOM 795 O O . GLY A 1 94 ? 15.051 2.466 -17.742 1.00 94.00 94 GLY A O 1
ATOM 796 N N . LYS A 1 95 ? 14.787 4.439 -18.762 1.00 93.00 95 LYS A N 1
ATOM 797 C CA . LYS A 1 95 ? 14.054 3.895 -19.923 1.00 93.00 95 LYS A CA 1
ATOM 798 C C . LYS A 1 95 ? 14.835 2.824 -20.688 1.00 93.00 95 LYS A C 1
ATOM 800 O O . LYS A 1 95 ? 14.275 1.804 -21.081 1.00 93.00 95 LYS A O 1
ATOM 805 N N . THR A 1 96 ? 16.134 3.048 -20.896 1.00 93.88 96 THR A N 1
ATOM 806 C CA . THR A 1 96 ? 16.982 2.151 -21.695 1.00 93.88 96 THR A CA 1
ATOM 807 C C . THR A 1 96 ? 17.148 0.790 -21.027 1.00 93.88 96 THR A C 1
ATOM 809 O O . THR A 1 96 ? 16.916 -0.234 -21.664 1.00 93.88 96 THR A O 1
ATOM 812 N N . LEU A 1 97 ? 17.513 0.770 -19.740 1.00 91.75 97 LEU A N 1
ATOM 813 C CA . LEU A 1 97 ? 17.723 -0.478 -19.009 1.00 91.75 97 LEU A CA 1
ATOM 814 C C . LEU A 1 97 ? 16.402 -1.221 -18.786 1.00 91.75 97 LEU A C 1
ATOM 816 O O . LEU A 1 97 ? 16.365 -2.438 -18.950 1.00 91.75 97 LEU A O 1
ATOM 820 N N . LYS A 1 98 ? 15.305 -0.502 -18.505 1.00 91.75 98 LYS A N 1
ATOM 821 C CA . LYS A 1 98 ? 13.964 -1.093 -18.428 1.00 91.75 98 LYS A CA 1
ATOM 822 C C . LYS A 1 98 ? 13.633 -1.889 -19.692 1.00 91.75 98 LYS A C 1
ATOM 824 O O . LYS A 1 98 ? 13.289 -3.064 -19.604 1.00 91.75 98 LYS A O 1
ATOM 829 N N . LYS A 1 99 ? 13.808 -1.275 -20.867 1.00 91.62 99 LYS A N 1
ATOM 830 C CA . LYS A 1 99 ? 13.531 -1.920 -22.157 1.00 91.62 99 LYS A CA 1
ATOM 831 C C . LYS A 1 99 ? 14.367 -3.189 -22.361 1.00 91.62 99 LYS A C 1
ATOM 833 O O . LYS A 1 99 ? 13.822 -4.217 -22.745 1.00 91.62 99 LYS A O 1
ATOM 838 N N . GLN A 1 100 ? 15.663 -3.139 -22.042 1.00 92.12 100 GLN A N 1
ATOM 839 C CA . GLN A 1 100 ? 16.549 -4.308 -22.133 1.00 92.12 100 GLN A CA 1
ATOM 840 C C . GLN A 1 100 ? 16.103 -5.452 -21.210 1.00 92.12 100 GLN A C 1
ATOM 842 O O . GLN A 1 100 ? 16.183 -6.622 -21.583 1.00 92.12 100 GLN A O 1
ATOM 847 N N . ILE A 1 101 ? 15.630 -5.129 -20.003 1.00 87.69 101 ILE A N 1
ATOM 848 C CA . ILE A 1 101 ? 15.102 -6.118 -19.056 1.00 87.69 101 ILE A CA 1
ATOM 849 C C . ILE A 1 101 ? 13.814 -6.746 -19.604 1.00 87.69 101 ILE A C 1
ATOM 851 O O . ILE A 1 101 ? 13.697 -7.969 -19.636 1.00 87.69 101 ILE A O 1
ATOM 855 N N . GLU A 1 102 ? 12.870 -5.937 -20.088 1.00 87.00 102 GLU A N 1
ATOM 856 C CA . GLU A 1 102 ? 11.609 -6.420 -20.670 1.00 87.00 102 GLU A CA 1
ATOM 857 C C . GLU A 1 102 ? 11.827 -7.313 -21.902 1.00 87.00 102 GLU A C 1
ATOM 859 O O . GLU A 1 102 ? 11.124 -8.311 -22.079 1.00 87.00 102 GLU A O 1
ATOM 864 N N . GLU A 1 103 ? 12.804 -6.981 -22.749 1.00 89.75 103 GLU A N 1
ATOM 865 C CA . GLU A 1 103 ? 13.200 -7.792 -23.906 1.00 89.75 103 GLU A CA 1
ATOM 866 C C . GLU A 1 103 ? 13.751 -9.156 -23.469 1.00 89.75 103 GLU A C 1
ATOM 868 O O . GLU A 1 103 ? 13.233 -10.186 -23.908 1.00 89.75 103 GLU A O 1
ATOM 873 N N . LYS A 1 104 ? 14.690 -9.189 -22.515 1.00 87.62 104 LYS A N 1
ATOM 874 C CA . LYS A 1 104 ? 15.228 -10.447 -21.965 1.00 87.62 104 LYS A CA 1
ATOM 875 C C . LYS A 1 104 ? 14.157 -11.325 -21.315 1.00 87.62 104 LYS A C 1
ATOM 877 O O . LYS A 1 104 ? 14.185 -12.547 -21.452 1.00 87.62 104 LYS A O 1
ATOM 882 N N . ILE A 1 105 ? 13.188 -10.728 -20.616 1.00 82.88 105 ILE A N 1
ATOM 883 C CA . ILE A 1 105 ? 12.063 -11.474 -20.025 1.00 82.88 105 ILE A CA 1
ATOM 884 C C . ILE A 1 105 ? 11.224 -12.142 -21.121 1.00 82.88 105 ILE A C 1
ATOM 886 O O . ILE A 1 105 ? 10.826 -13.300 -20.975 1.00 82.88 105 ILE A O 1
ATOM 890 N N . LYS A 1 106 ? 10.955 -11.436 -22.227 1.00 83.06 106 LYS A N 1
ATOM 891 C CA . LYS A 1 106 ? 10.203 -11.981 -23.368 1.00 83.06 106 LYS A CA 1
ATOM 892 C C . LYS A 1 106 ? 10.956 -13.116 -24.062 1.00 83.06 106 LYS A C 1
ATOM 894 O O . LYS A 1 106 ? 10.327 -14.108 -24.419 1.00 83.06 106 LYS A O 1
ATOM 899 N N . GLU A 1 107 ? 12.268 -12.989 -24.237 1.00 80.88 107 GLU A N 1
ATOM 900 C CA . GLU A 1 107 ? 13.122 -14.034 -24.820 1.00 80.88 107 GLU A CA 1
ATOM 901 C C . GLU A 1 107 ? 13.108 -15.312 -23.977 1.00 80.88 107 GLU A C 1
ATOM 903 O O . GLU A 1 107 ? 12.844 -16.393 -24.500 1.00 80.88 107 GLU A O 1
ATOM 908 N N . ASN A 1 108 ? 13.275 -15.186 -22.658 1.00 73.75 108 ASN A N 1
ATOM 909 C CA . ASN A 1 108 ? 13.246 -16.335 -21.756 1.00 73.75 108 ASN A CA 1
ATOM 910 C C . ASN A 1 108 ? 11.875 -17.021 -21.715 1.00 73.75 108 ASN A C 1
ATOM 912 O O . ASN A 1 108 ? 11.822 -18.244 -21.670 1.00 73.75 108 ASN A O 1
ATOM 916 N N . LYS A 1 109 ? 10.760 -16.279 -21.794 1.00 66.56 109 LYS A N 1
ATOM 917 C CA . LYS A 1 109 ? 9.414 -16.884 -21.869 1.00 66.56 109 LYS A CA 1
ATOM 918 C C . LYS A 1 109 ? 9.179 -17.679 -23.158 1.00 66.56 109 LYS A C 1
ATOM 920 O O . LYS A 1 109 ? 8.410 -18.633 -23.133 1.00 66.56 109 LYS A O 1
ATOM 925 N N . LYS A 1 110 ? 9.822 -17.307 -24.271 1.00 59.69 110 LYS A N 1
ATOM 926 C CA . LYS A 1 110 ? 9.724 -18.036 -25.550 1.00 59.69 110 LYS A CA 1
ATOM 927 C C . LYS A 1 110 ? 10.539 -19.328 -25.574 1.00 59.69 110 LYS A C 1
ATOM 929 O O . LYS A 1 110 ? 10.240 -20.193 -26.381 1.00 59.69 110 LYS A O 1
ATOM 934 N N . MET A 1 111 ? 11.549 -19.460 -24.714 1.00 49.50 111 MET A N 1
ATOM 935 C CA . MET A 1 111 ? 12.440 -20.627 -24.680 1.00 49.50 111 MET A CA 1
ATOM 936 C C . MET A 1 111 ? 11.789 -21.888 -24.079 1.00 49.50 111 MET A C 1
ATOM 938 O O . MET A 1 111 ? 12.349 -22.971 -24.197 1.00 49.50 111 MET A O 1
ATOM 942 N N . TYR A 1 112 ? 10.621 -21.748 -23.443 1.00 45.28 112 TYR A N 1
ATOM 943 C CA . TYR A 1 112 ? 9.879 -22.835 -22.788 1.00 45.28 112 TYR A CA 1
ATOM 944 C C . TYR A 1 112 ? 8.563 -23.197 -23.510 1.00 45.28 112 TYR A C 1
ATOM 946 O O . TYR A 1 112 ? 7.664 -23.753 -22.879 1.00 45.28 112 TYR A O 1
ATOM 954 N N . ILE A 1 113 ? 8.431 -22.860 -24.802 1.00 41.53 113 ILE A N 1
ATOM 955 C CA . ILE A 1 113 ? 7.300 -23.249 -25.668 1.00 41.53 113 ILE A CA 1
ATOM 956 C C . ILE A 1 113 ? 7.799 -24.200 -26.753 1.00 41.53 113 ILE A C 1
ATOM 958 O O . ILE A 1 113 ? 8.835 -23.869 -27.371 1.00 41.53 113 ILE A O 1
#

pLDDT: mean 88.49, std 15.83, range [31.55, 98.56]

Radius of gyration: 19.14 Å; chains: 1; bounding box: 35×38×55 Å